Protein 7M1O (pdb70)

Solvent-accessible surface area: 7498 Å² total; per-residue (Å²): 70,3,59,0,57,20,47,64,130,63,23,88,34,12,64,2,11,29,73,44,1,82,95,0,1,89,68,119,68,94,13,23,3,65,6,42,65,75,32,154,88,29,38,13,108,11,45,110,131,18,46,140,66,0,116,75,0,30,126,36,22,39,34,50,2,9,65,32,65,115,98,69,13,65,0,48,12,41,60,130,65,22,36,32,12,58,6,10,27,97,85,0,74,92,0,1,88,69,110,68,92,12,23,5,60,6,56,68,73,29,158,88,25,41,21,108,7,39,105,132,15,45,127,78,0,114,81,1,32,119,39,19,18,29,54,2,11,69,34,75,142,109

Radius of gyration: 16.26 Å; Cα contacts (8 Å, |Δi|>4): 288; chains: 2; bounding box: 26×28×54 Å

Nearest PDB structures (foldseek):
  7m1o-assembly2_B  TM=1.014E+00  e=2.119E-15  Hydrogenobacter thermophilus
  7m1n-assembly2_B  TM=1.013E+00  e=5.708E-15  Hydrogenobacter thermophilus
  1wtf-assembly1_A  TM=8.868E-01  e=7.725E-06  Bacillus thermoproteolyticus
  1siz-assembly1_C  TM=8.853E-01  e=7.989E-05  Pyrococcus furiosus
  8amp-assembly1_A  TM=8.183E-01  e=1.511E-04  Mycobacterium tuberculosis

InterPro domains:
  IPR017896 4Fe-4S ferredoxin-type, iron-sulphur binding domain [PS51379] (3-31)
  IPR052395 Electron Transfer Ferredoxin [PTHR39163] (1-70)

Organism: Hydrogenobacter thermophilus (NCBI:txid940)

Secondary structure (DSSP, 8-state):
-EEEEE-TTT-----HHHHH-TTTEEE-SSS-EEESS--TTS-EEEPGGGHHHHHHHHHH-TT--EEEEE-/-EEEEE-TTT-----HHHHH-TTTEEE-SSS-EEESS--TTS-EEPPGGGHHHHHHHHHH-TT--EEEEE-

Sequence (142 aa):
ALRTMVDPDTCTSCELCYDRVPEVYKNRGDGIAEVVSPGPDGWMMVPPELEQEVKEVTDECPAGSIITEEVALRTMVDPDTCTSCELCYDRVPEVYKNRGDGIAEVVSPGPDGWMMVPPELEQEVKEVTDECPAGSIITEEV

B-factor: mean 32.91, std 11.46, range [13.24, 82.82]

Foldseek 3Di:
DKKKWFQQVQQPLPCPLCVQCVVFWDCPDPSGITGPDADPVRIDDDDPVCVVVLVVVCVVRPRNGMDMDDD/DKKKWFQQVQQPLPCQCCVQCVVFWDCPDPSRITGPDADPVRIDDDDPVCVVVLVVCCVVRPRNGMDMDDD

Structure (mmCIF, N/CA/C/O backbone):
data_7M1O
#
_entry.id   7M1O
#
_cell.length_a   39.635
_cell.length_b   69.103
_cell.length_c   95.788
_cell.angle_alpha   90.0
_cell.angle_beta   90.0
_cell.angle_gamma   90.0
#
_symmetry.space_group_name_H-M   'I 2 2 2'
#
loop_
_entity.id
_entity.type
_entity.pdbx_description
1 polymer 'Putative ferredoxin'
2 non-polymer 'IRON/SULFUR CLUSTER'
3 water water
#
loop_
_atom_site.group_PDB
_atom_site.id
_atom_site.type_symbol
_atom_site.label_atom_id
_atom_site.label_alt_id
_atom_site.label_comp_id
_atom_site.label_asym_id
_atom_site.label_entity_id
_atom_site.label_seq_id
_atom_site.pdbx_PDB_ins_code
_atom_site.Cartn_x
_atom_site.Cartn_y
_atom_site.Cartn_z
_atom_site.occupancy
_atom_site.B_iso_or_equiv
_atom_site.auth_seq_id
_atom_site.auth_comp_id
_atom_site.auth_asym_id
_atom_site.auth_atom_id
_atom_site.pdbx_PDB_model_num
ATOM 1 N N . ALA A 1 2 ? 22.45700 12.39500 46.82800 1.000 42.98147 2 ALA A N 1
ATOM 2 C CA . ALA A 1 2 ? 22.08600 13.73600 46.39100 1.000 42.62880 2 ALA A CA 1
ATOM 3 C C . ALA A 1 2 ? 23.20300 14.35800 45.56400 1.000 38.37302 2 ALA A C 1
ATOM 4 O O . ALA A 1 2 ? 24.33500 13.88000 45.58200 1.000 37.82032 2 ALA A O 1
ATOM 10 N N . LEU A 1 3 ? 22.87400 15.42800 44.84600 1.000 33.71194 3 LEU A N 1
ATOM 11 C CA . LEU A 1 3 ? 23.82800 16.09800 43.97000 1.000 29.61671 3 LEU A CA 1
ATOM 12 C C . LEU A 1 3 ? 24.00600 17.55800 44.37000 1.000 25.55833 3 LEU A C 1
ATOM 13 O O . LEU A 1 3 ? 23.03100 18.25300 44.65600 1.000 24.70559 3 LEU A O 1
ATOM 29 N N . ARG A 1 4 ? 25.25600 18.01300 44.39600 1.000 22.90275 4 ARG A N 1
ATOM 30 C CA . ARG A 1 4 ? 25.55800 19.42600 44.61300 1.000 20.55246 4 ARG A CA 1
ATOM 31 C C . ARG A 1 4 ? 26.48300 19.92800 43.51200 1.000 18.3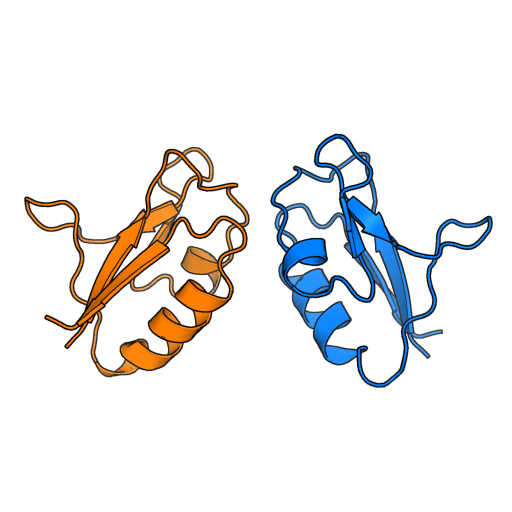9168 4 ARG A C 1
ATOM 32 O O . ARG A 1 4 ? 27.18800 19.14200 42.88000 1.000 16.75727 4 ARG A O 1
ATOM 53 N N . THR A 1 5 ? 26.47500 21.23800 43.28500 1.000 18.02321 5 THR A N 1
ATOM 54 C CA . THR A 1 5 ? 27.24200 21.82700 42.19300 1.000 17.20996 5 THR A CA 1
ATOM 55 C C . THR A 1 5 ? 27.74000 23.22700 42.55200 1.000 18.42853 5 THR A C 1
ATOM 56 O O . THR A 1 5 ? 27.14600 23.91700 43.38300 1.000 18.71540 5 THR A O 1
ATOM 67 N N . MET A 1 6 ? 28.84800 23.62700 41.93300 1.000 20.30243 6 MET A N 1
ATOM 68 C CA . MET A 1 6 ? 29.40600 24.96300 42.11400 1.000 23.18173 6 MET A CA 1
ATOM 69 C C . MET A 1 6 ? 30.03000 25.44100 40.80900 1.000 23.35280 6 MET A C 1
ATOM 70 O O . MET A 1 6 ? 30.27500 24.64100 39.90700 1.000 22.34742 6 MET A O 1
ATOM 84 N N . VAL A 1 7 ? 30.28300 26.74300 40.71800 1.000 25.28724 7 VAL A N 1
ATOM 85 C CA . VAL A 1 7 ? 30.97100 27.32200 39.57100 1.000 28.87978 7 VAL A CA 1
ATOM 86 C C . VAL A 1 7 ? 32.29700 27.92600 40.01200 1.000 27.36118 7 VAL A C 1
ATOM 87 O O . VAL A 1 7 ? 32.35400 28.67600 40.98400 1.000 26.49265 7 VAL A O 1
ATOM 100 N N . ASP A 1 8 ? 33.36000 27.58400 39.29400 1.000 27.11115 8 ASP A N 1
ATOM 101 C CA . ASP A 1 8 ? 34.67300 28.16500 39.53100 1.000 28.61396 8 ASP A CA 1
ATOM 102 C C . ASP A 1 8 ? 34.81000 29.44700 38.70900 1.000 29.30088 8 ASP A C 1
ATOM 103 O O . ASP A 1 8 ? 35.05400 29.38200 37.50500 1.000 28.26655 8 ASP A O 1
ATOM 112 N N . PRO A 1 9 ? 34.65900 30.61800 39.35300 1.000 31.94594 9 PRO A N 1
ATOM 113 C CA . PRO A 1 9 ? 34.65800 31.86500 38.58100 1.000 33.76457 9 PRO A CA 1
ATOM 114 C C . PRO A 1 9 ? 36.00900 32.17100 37.94700 1.000 34.49361 9 PRO A C 1
ATOM 115 O O . PRO A 1 9 ? 36.08500 32.95300 37.00000 1.000 35.70428 9 PRO A O 1
ATOM 126 N N . ASP A 1 10 ? 37.06200 31.55500 38.47000 1.000 34.01724 10 ASP A N 1
ATOM 127 C CA . ASP A 1 10 ? 38.41300 31.80700 37.98700 1.000 33.89880 10 ASP A CA 1
ATOM 128 C C . ASP A 1 10 ? 38.60100 31.34400 36.54500 1.000 31.60379 10 ASP A C 1
ATOM 129 O O . ASP A 1 10 ? 39.43400 31.88900 35.82000 1.000 32.11701 10 ASP A O 1
ATOM 138 N N . THR A 1 11 ? 37.81900 30.34900 36.13200 1.000 29.66671 11 THR A N 1
ATOM 139 C CA . THR A 1 11 ? 37.99700 29.71800 34.82500 1.000 28.64817 11 THR A CA 1
ATOM 140 C C . THR A 1 11 ? 36.81100 29.92700 33.88400 1.000 27.17168 11 THR A C 1
ATOM 141 O O . THR A 1 11 ? 36.92000 29.67200 32.68500 1.000 26.78216 11 THR A O 1
ATOM 152 N N . CYS A 1 12 ? 35.68300 30.37900 34.42600 1.000 26.13998 12 CYS A N 1
ATOM 153 C CA . CYS A 1 12 ? 34.48500 30.61300 33.62300 1.000 25.65834 12 CYS A CA 1
ATOM 154 C C . CYS A 1 12 ? 34.74500 31.63600 32.52200 1.000 25.30303 12 CYS A C 1
ATOM 155 O O . CYS A 1 12 ? 35.34500 32.68200 32.76600 1.000 24.58453 12 CYS A O 1
ATOM 162 N N . THR A 1 13 ? 34.27900 31.32800 31.31500 1.000 26.85585 13 THR A N 1
ATOM 163 C CA . THR A 1 13 ? 34.52400 32.17700 30.15300 1.000 27.77965 13 THR A CA 1
ATOM 164 C C . THR A 1 13 ? 33.26000 32.91100 29.70600 1.000 25.47937 13 THR A C 1
ATOM 165 O O . THR A 1 13 ? 33.21700 33.47500 28.61100 1.000 24.83192 13 THR A O 1
ATOM 176 N N . SER A 1 14 ? 32.240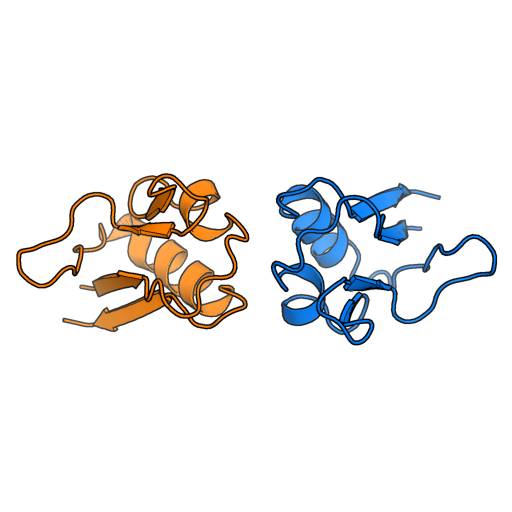00 32.89900 30.56000 1.000 24.00814 14 SER A N 1
ATOM 177 C CA . SER A 1 14 ? 31.01100 33.65700 30.32900 1.000 22.01580 14 SER A CA 1
ATOM 178 C C . SER A 1 14 ? 30.30600 33.24900 29.03900 1.000 20.23400 14 SER A C 1
ATOM 179 O O . SER A 1 14 ? 29.75700 34.09300 28.32900 1.000 19.71289 14 SER A O 1
ATOM 187 N N . CYS A 1 15 ? 30.31300 31.95300 28.74700 1.000 19.21020 15 CYS A N 1
ATOM 188 C CA . CYS A 1 15 ? 29.71900 31.44500 27.51600 1.000 18.50485 15 CYS A CA 1
ATOM 189 C C . CYS A 1 15 ? 28.19000 31.38100 27.59400 1.000 18.55222 15 CYS A C 1
ATOM 190 O O . CYS A 1 15 ? 27.52100 31.17700 26.58100 1.000 19.70763 15 CYS A O 1
ATOM 197 N N . GLU A 1 16 ? 27.65900 31.53800 28.80500 1.000 18.33641 16 GLU A N 1
ATOM 198 C CA . GLU A 1 16 ? 26.21900 31.65900 29.06200 1.000 19.71815 16 GLU A CA 1
ATOM 199 C C . GLU A 1 16 ? 25.44100 30.34500 28.95600 1.000 18.46800 16 GLU A C 1
ATOM 200 O O . GLU A 1 16 ? 24.21700 30.34400 29.08300 1.000 17.41261 16 GLU A O 1
ATOM 212 N N . LEU A 1 17 ? 26.13300 29.23000 28.74900 1.000 19.85238 17 LEU A N 1
ATOM 213 C CA . LE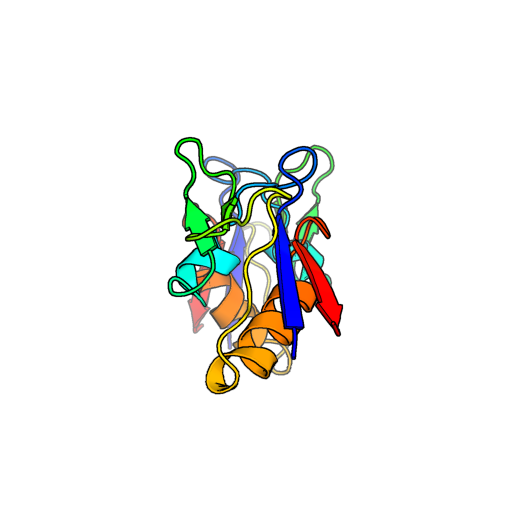U A 1 17 ? 25.44400 27.96000 28.52900 1.000 19.70763 17 LEU A CA 1
ATOM 214 C C . LEU A 1 17 ? 24.66600 27.50200 29.75700 1.000 17.74686 17 LEU A C 1
ATOM 215 O O . LEU A 1 17 ? 23.48200 27.18400 29.66100 1.000 16.81517 17 LEU A O 1
ATOM 231 N N . CYS A 1 18 ? 25.32600 27.46800 30.91000 1.000 17.44946 18 CYS A N 1
ATOM 232 C CA . CYS A 1 18 ? 24.72500 26.86700 32.09800 1.000 18.73646 18 CYS A CA 1
ATOM 233 C C . CYS A 1 18 ? 23.49400 27.62600 32.58700 1.000 20.86829 18 CYS A C 1
ATOM 234 O O . CYS A 1 18 ? 22.48200 27.00400 32.92100 1.000 19.83396 18 CYS A O 1
ATOM 241 N N . TYR A 1 19 ? 23.55500 28.95600 32.62900 1.000 21.33414 19 TYR A N 1
ATOM 242 C CA . TYR A 1 19 ? 22.43200 29.70400 33.18700 1.000 19.87344 19 TYR A CA 1
ATOM 243 C C . TYR A 1 19 ? 21.37000 30.02700 32.14100 1.000 20.25506 19 TYR A C 1
ATOM 244 O O . TYR A 1 19 ? 20.28300 30.48200 32.48600 1.000 20.22085 19 TYR A O 1
ATOM 262 N N . ASP A 1 20 ? 21.66700 29.77000 30.87100 1.000 22.24477 20 ASP A N 1
ATOM 263 C CA . ASP A 1 20 ? 20.62600 29.77800 29.85100 1.000 24.86351 20 ASP A CA 1
ATOM 264 C C . ASP A 1 20 ? 19.85300 28.46300 29.89000 1.000 24.75297 20 ASP A C 1
ATOM 265 O O . ASP A 1 20 ? 18.62700 28.44500 29.79300 1.000 23.01592 20 ASP A O 1
ATOM 274 N N . ARG A 1 21 ? 20.58800 27.36400 30.03000 1.000 26.39264 21 ARG A N 1
ATOM 275 C CA . ARG A 1 21 ? 20.00800 26.02700 29.98500 1.000 28.42446 21 ARG A CA 1
ATOM 276 C C . ARG A 1 21 ? 19.28800 25.67500 31.28300 1.000 24.96352 21 ARG A C 1
ATOM 277 O O . ARG A 1 21 ? 18.17600 25.14800 31.26000 1.000 23.00539 21 ARG A O 1
ATOM 298 N N . VAL A 1 22 ? 19.93400 25.95700 32.40900 1.000 25.50043 22 VAL A N 1
ATOM 299 C CA . VAL A 1 22 ? 19.40700 25.57900 33.71600 1.000 27.03745 22 VAL A CA 1
ATOM 300 C C . VAL A 1 22 ? 19.33800 26.79600 34.63700 1.000 26.21630 22 VAL A C 1
ATOM 301 O O . VAL A 1 22 ? 20.09600 26.89700 35.60300 1.000 24.98721 22 VAL A O 1
ATOM 314 N N . PRO A 1 23 ? 18.42200 27.73000 34.33900 1.000 26.38474 23 PRO A N 1
ATOM 315 C CA . PRO A 1 23 ? 18.25900 28.92500 35.17400 1.000 27.80597 23 PRO A CA 1
ATOM 316 C C . PRO A 1 23 ? 17.79300 28.58600 36.58900 1.000 31.13531 23 PRO A C 1
ATOM 317 O O . PRO A 1 23 ? 17.88200 29.42700 37.48200 1.000 30.85896 23 PRO A O 1
ATOM 328 N N . GLU A 1 24 ? 17.30500 27.36400 36.78200 1.000 35.45951 24 GLU A N 1
ATOM 329 C CA . GLU A 1 24 ? 16.91700 26.89500 38.10700 1.000 39.20470 24 GLU A CA 1
ATOM 330 C C . GLU A 1 24 ? 18.13700 26.76800 39.01800 1.000 39.43368 24 GLU A C 1
ATOM 331 O O . GLU A 1 24 ? 18.01900 26.88200 40.23800 1.000 40.91017 24 GLU A O 1
ATOM 343 N N . VAL A 1 25 ? 19.30400 26.53400 38.41700 1.000 34.29885 25 VAL A N 1
ATOM 344 C CA . VAL A 1 25 ? 20.52300 26.24500 39.17100 1.000 29.44037 25 VAL A CA 1
ATOM 345 C C . VAL A 1 25 ? 21.58700 27.33200 39.01700 1.000 26.30579 25 VAL A C 1
ATOM 346 O O . VAL A 1 25 ? 22.26900 27.66800 39.98400 1.000 26.64530 25 VAL A O 1
ATOM 359 N N . TYR A 1 26 ? 21.73000 27.87300 37.81000 1.000 23.55019 26 TYR A N 1
ATOM 360 C CA . TYR A 1 26 ? 22.78300 28.84700 37.52400 1.000 21.47889 26 TYR A CA 1
ATOM 361 C C . TYR A 1 26 ? 22.22200 30.18400 37.05600 1.000 21.32887 26 TYR A C 1
ATOM 362 O O . TYR A 1 26 ? 21.15000 30.24400 36.45600 1.000 21.78682 26 TYR A O 1
ATOM 380 N N . LYS A 1 27 ? 22.96300 31.25200 37.33300 1.000 22.23951 27 LYS A N 1
ATOM 381 C CA . LYS A 1 27 ? 22.58700 32.58800 36.89400 1.000 24.27659 27 LYS A CA 1
ATOM 382 C C . LYS A 1 27 ? 23.82200 33.39400 36.52300 1.000 23.41597 27 LYS A C 1
ATOM 383 O O . LYS A 1 27 ? 24.92300 33.12200 37.00200 1.000 22.01053 27 LYS A O 1
ATOM 402 N N . ASN A 1 28 ? 23.63000 34.38000 35.65500 1.000 23.70811 28 ASN A N 1
ATOM 403 C CA . ASN A 1 28 ? 24.65200 35.37700 35.38900 1.000 23.87655 28 ASN A CA 1
ATOM 404 C C . ASN A 1 28 ? 24.85200 36.19600 36.66300 1.000 24.33976 28 ASN A C 1
ATOM 405 O O . ASN A 1 28 ? 23.90800 36.81100 37.16000 1.000 24.57926 28 ASN A O 1
ATOM 416 N N . ARG A 1 29 ? 26.06700 36.18700 37.20600 1.000 25.25040 29 ARG A N 1
ATOM 417 C CA . ARG A 1 29 ? 26.32400 36.85400 38.48000 1.000 26.60056 29 ARG A CA 1
ATOM 418 C C . ARG A 1 29 ? 26.22300 38.36800 38.32100 1.000 27.73754 29 ARG A C 1
ATOM 419 O O . ARG A 1 29 ? 26.03400 39.08800 39.30000 1.000 28.37445 29 ARG A O 1
ATOM 440 N N . GLY A 1 30 ? 26.34900 38.84100 37.08300 1.000 27.45856 30 GLY A N 1
ATOM 441 C CA . GLY A 1 30 ? 26.18500 40.25000 36.78400 1.000 26.30842 30 GLY A CA 1
ATOM 442 C C . GLY A 1 30 ? 27.09900 40.74100 35.67900 1.000 27.40855 30 GLY A C 1
ATOM 443 O O . GLY A 1 30 ? 26.76800 41.69700 34.97900 1.000 28.51395 30 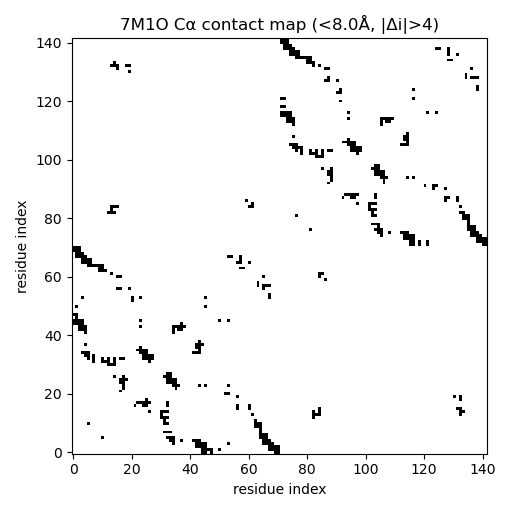GLY A O 1
ATOM 447 N N . ASP A 1 31 ? 28.24500 40.08400 35.52000 1.000 28.09284 31 ASP A N 1
ATOM 448 C CA . ASP A 1 31 ? 29.26400 40.52200 34.56900 1.000 30.87475 31 ASP A CA 1
ATOM 449 C C . ASP A 1 31 ? 29.55800 39.46600 33.50600 1.000 30.15888 31 ASP A C 1
ATOM 450 O O . ASP A 1 31 ? 30.56500 39.55100 32.80400 1.000 30.80106 31 ASP A O 1
ATOM 459 N N . GLY A 1 32 ? 28.68000 38.47400 33.39600 1.000 27.51646 32 GLY A N 1
ATOM 460 C CA . GLY A 1 32 ? 28.84900 37.40200 32.43100 1.000 26.20051 32 GLY A CA 1
ATOM 461 C C . GLY A 1 32 ? 29.25100 36.08700 33.07300 1.000 24.92141 32 GLY A C 1
ATOM 462 O O . GLY A 1 32 ? 28.89400 35.01900 32.57800 1.000 24.23712 32 GLY A O 1
ATOM 466 N N . ILE A 1 33 ? 29.99700 36.15900 34.17300 1.000 24.06604 33 ILE A N 1
ATOM 467 C CA . ILE A 1 33 ? 30.43100 34.95600 34.88000 1.000 24.45556 33 ILE A CA 1
ATOM 468 C C . ILE A 1 33 ? 29.24800 34.30900 35.58600 1.000 23.69758 33 ILE A C 1
ATOM 469 O O . ILE A 1 33 ? 28.39600 34.99600 36.15000 1.000 24.01867 33 ILE A O 1
ATOM 485 N N . ALA A 1 34 ? 29.20400 32.98200 35.55400 1.000 23.87655 34 ALA A N 1
ATOM 486 C CA . ALA A 1 34 ? 28.10600 32.23900 36.15700 1.000 24.91351 34 ALA A CA 1
ATOM 487 C C . ALA A 1 34 ? 28.34300 31.98700 37.64200 1.000 27.08483 34 ALA A C 1
ATOM 488 O O . ALA A 1 34 ? 29.48100 31.97800 38.11100 1.000 25.91627 34 ALA A O 1
ATOM 495 N N . GLU A 1 35 ? 27.25100 31.79500 38.37400 1.000 28.70081 35 GLU A N 1
ATOM 496 C CA . GLU A 1 35 ? 27.30400 31.34300 39.75900 1.000 28.34814 35 GLU A CA 1
ATOM 497 C C . GLU A 1 35 ? 26.01900 30.58600 40.05300 1.000 26.35579 35 GLU A C 1
ATOM 498 O O . GLU A 1 35 ? 24.99900 30.82500 39.40600 1.000 25.06880 35 GLU A O 1
ATOM 510 N N . VAL A 1 36 ? 26.06100 29.66400 41.00900 1.000 25.67676 36 VAL A N 1
ATOM 511 C CA . VAL A 1 36 ? 24.84900 28.95400 41.39300 1.000 25.02405 36 VAL A CA 1
ATOM 512 C C . VAL A 1 36 ? 23.90300 29.95700 42.03700 1.000 26.07681 36 VAL A C 1
ATOM 513 O O . VAL A 1 36 ? 24.34300 30.95900 42.59900 1.000 25.69519 36 VAL A O 1
ATOM 526 N N . VAL A 1 37 ? 22.63100 29.69100 41.92600 1.000 27.47171 37 VAL A N 1
ATOM 527 C CA . VAL A 1 37 ? 21.65800 30.61700 42.39600 1.000 28.54026 37 VAL A CA 1
ATOM 528 C C . VAL A 1 37 ? 21.61500 30.66400 43.91800 1.000 30.96424 37 VAL A C 1
ATOM 529 O O . VAL A 1 37 ? 21.57700 31.72300 44.46100 1.000 31.77749 37 VAL A O 1
ATOM 542 N N . SER A 1 38 ? 21.64900 29.51900 44.55400 1.000 32.90131 38 SER A N 1
ATOM 543 C CA . SER A 1 38 ? 21.65300 29.43400 45.99400 1.000 36.21750 38 SER A CA 1
ATOM 544 C C . SER A 1 38 ? 22.78100 28.62800 46.62600 1.000 34.99893 38 SER A C 1
ATOM 545 O O . SER A 1 38 ? 22.64600 27.47200 46.88600 1.000 34.44887 38 SER A O 1
ATOM 553 N N . PRO A 1 39 ? 23.87000 29.29500 46.86600 1.000 35.06473 39 PRO A N 1
ATOM 554 C CA . PRO A 1 39 ? 25.07900 28.69400 47.43700 1.000 36.03853 39 PRO A CA 1
ATOM 555 C C . PRO A 1 39 ? 25.11700 28.70300 48.96100 1.000 38.19932 39 PRO A C 1
ATOM 556 O O . PRO A 1 39 ? 24.52500 29.57900 49.59000 1.000 39.08890 39 PRO A O 1
ATOM 567 N N . GLY A 1 40 ? 25.81500 27.73300 49.54200 1.000 40.22588 40 GLY A N 1
ATOM 568 C CA . GLY A 1 40 ? 26.07400 27.74000 50.96900 1.000 41.46287 40 GLY A CA 1
ATOM 569 C C . GLY A 1 40 ? 27.30500 28.57200 51.24800 1.000 43.66576 40 GLY A C 1
ATOM 570 O O . GLY A 1 40 ? 27.84800 29.18900 50.32800 1.000 43.91053 40 GLY A O 1
ATOM 574 N N . PRO A 1 41 ? 27.76900 28.57800 52.51200 1.000 45.32912 41 PRO A N 1
ATOM 575 C CA . PRO A 1 41 ? 29.00400 29.29800 52.83600 1.000 44.85801 41 PRO A CA 1
ATOM 576 C C . PRO A 1 41 ? 30.21900 28.72100 52.11000 1.000 44.28426 41 PRO A C 1
ATOM 577 O O . PRO A 1 41 ? 31.21100 29.42800 51.91700 1.000 44.88696 41 PRO A O 1
ATOM 588 N N . ASP A 1 42 ? 30.12300 27.45100 51.71700 1.000 43.16307 42 ASP A N 1
ATOM 589 C CA . ASP A 1 42 ? 31.17000 26.77100 50.95100 1.000 41.39444 42 ASP A CA 1
ATOM 590 C C . ASP A 1 42 ? 31.00400 27.02000 49.45300 1.000 38.13878 42 ASP A C 1
ATOM 591 O O . ASP A 1 42 ? 31.86100 26.64800 48.65300 1.000 37.42028 42 ASP A O 1
ATOM 600 N N . GLY A 1 43 ? 29.89600 27.65900 49.09000 1.000 37.03865 43 GLY A N 1
ATOM 601 C CA . GLY A 1 43 ? 29.63100 28.03500 47.71400 1.000 36.23856 43 GLY A CA 1
ATOM 602 C C . GLY A 1 43 ? 28.85400 26.98700 46.94200 1.000 36.03327 43 GLY A C 1
ATOM 603 O O . GLY A 1 43 ? 28.43900 27.23100 45.80800 1.000 37.45975 43 GLY A O 1
ATOM 607 N N . TRP A 1 44 ? 28.65600 25.82000 47.5480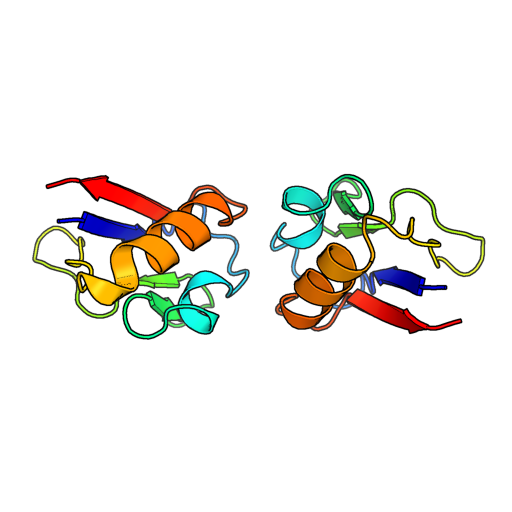0 1.000 33.74615 44 TRP A N 1
ATOM 608 C CA . TRP A 1 44 ? 27.95000 24.72700 46.88800 1.000 32.06700 44 TRP A CA 1
ATOM 609 C C . TRP A 1 44 ? 26.44200 24.94500 46.90900 1.000 30.96161 44 TRP A C 1
ATOM 610 O O . TRP A 1 44 ? 25.90200 25.48800 47.87100 1.000 31.02214 44 TRP A O 1
ATOM 631 N N . MET A 1 45 ? 25.77500 24.51100 45.84300 1.000 29.12454 45 MET A N 1
ATOM 632 C CA . MET A 1 45 ? 24.31600 24.50100 45.78700 1.000 28.85346 45 MET A CA 1
ATOM 633 C C . MET A 1 45 ? 23.80600 23.07500 45.63300 1.000 28.55869 45 MET A C 1
ATOM 634 O O . MET A 1 45 ? 24.23100 22.34800 44.73500 1.000 28.76924 45 MET A O 1
ATOM 648 N N . MET A 1 46 ? 22.89000 22.68100 46.51100 1.000 27.78754 46 MET A N 1
ATOM 649 C CA . MET A 1 46 ? 22.24000 21.38500 46.40900 1.000 28.45604 46 MET A CA 1
ATOM 650 C C . MET A 1 46 ? 21.23300 21.41100 45.26500 1.000 27.17168 46 MET A C 1
ATOM 651 O O . MET A 1 46 ? 20.46200 22.36000 45.13000 1.000 26.44528 46 MET A O 1
ATOM 665 N N . VAL A 1 47 ? 21.25000 20.36600 44.44400 1.000 26.56634 47 VAL A N 1
ATOM 666 C CA . VAL A 1 47 ? 20.42800 20.31200 43.24000 1.000 25.21092 47 VAL A CA 1
ATOM 667 C C . VAL A 1 47 ? 19.14200 19.52500 43.48200 1.000 26.21893 47 VAL A C 1
ATOM 668 O O . VAL A 1 47 ? 19.18600 18.42800 44.04000 1.000 26.55845 47 VAL A O 1
ATOM 681 N N . PRO A 1 48 ? 17.98800 20.07700 43.06500 1.000 26.19261 48 PRO A N 1
ATOM 682 C CA . PRO A 1 48 ? 16.75300 19.28900 43.15200 1.000 28.02441 48 PRO A CA 1
ATOM 683 C C . PRO A 1 48 ? 16.82400 18.04000 42.27400 1.000 29.56670 48 PRO A C 1
ATOM 684 O O . PRO A 1 48 ? 17.40900 18.10200 41.19400 1.000 29.46932 48 PRO A O 1
ATOM 695 N N . PRO A 1 49 ? 16.22700 16.92400 42.72200 1.000 30.99319 49 PRO A N 1
ATOM 696 C CA . PRO A 1 49 ? 16.36300 15.65600 41.99500 1.000 32.42757 49 PRO A CA 1
ATOM 697 C C . PRO A 1 49 ? 15.87800 15.71300 40.54500 1.000 33.12766 49 PRO A C 1
ATOM 698 O O . PRO A 1 49 ? 16.38600 14.96000 39.71400 1.000 32.84078 49 PRO A O 1
ATOM 709 N N . GLU A 1 50 ? 14.92400 16.58900 40.24200 1.000 32.86710 50 GLU A N 1
ATOM 710 C CA . GLU A 1 50 ? 14.40800 16.69000 38.88100 1.000 33.14345 50 GLU A CA 1
ATOM 711 C C . GLU A 1 50 ? 15.38000 17.43800 37.96600 1.000 30.84054 50 GLU A C 1
ATOM 712 O O . GLU A 1 50 ? 15.19500 17.46800 36.75000 1.000 30.68526 50 GLU A O 1
ATOM 724 N N . LEU A 1 51 ? 16.41600 18.03100 38.55400 1.000 29.21929 51 LEU A N 1
ATOM 725 C CA . LEU A 1 51 ? 17.37900 18.82900 37.79900 1.000 27.75859 51 LEU A CA 1
ATOM 726 C C . LEU A 1 51 ? 18.76900 18.20100 37.78000 1.000 27.88492 51 LEU A C 1
ATOM 727 O O . LEU A 1 51 ? 19.71800 18.80700 37.28600 1.000 27.96914 51 LEU A O 1
ATOM 743 N N . GLU A 1 52 ? 18.88700 16.98400 38.30000 1.000 28.33234 52 GLU A N 1
ATOM 744 C CA . GLU A 1 52 ? 20.18700 16.33100 38.40600 1.000 30.78264 52 GLU A CA 1
ATOM 745 C C . GLU A 1 52 ? 20.81700 16.06300 37.04000 1.000 31.22743 52 GLU A C 1
ATOM 746 O O . GLU A 1 52 ? 21.97800 16.40000 36.81600 1.000 29.93254 52 GLU A O 1
ATOM 758 N N . GLN A 1 53 ? 20.05300 15.47000 36.12800 1.000 33.26188 53 GLN A N 1
ATOM 759 C CA . GLN A 1 53 ? 20.58700 15.10800 34.81900 1.000 37.15182 53 GLN A CA 1
ATOM 760 C C . GLN A 1 53 ? 20.91800 16.34300 33.98700 1.000 32.44600 53 GLN A C 1
ATOM 761 O O . GLN A 1 53 ? 21.90400 16.35200 33.25300 1.000 32.19333 53 GLN A O 1
ATOM 775 N N . GLU A 1 54 ? 20.09400 17.37900 34.10300 1.000 28.04547 54 GLU A N 1
ATOM 776 C CA . GLU A 1 54 ? 20.36900 18.64800 33.43800 1.000 26.74005 54 GLU A CA 1
ATOM 777 C C . GLU A 1 54 ? 21.68700 19.23300 33.94200 1.000 23.31595 54 GLU A C 1
ATOM 778 O O . GLU A 1 54 ? 22.53600 19.65600 33.15400 1.000 21.29466 54 GLU A O 1
ATOM 790 N N . VAL A 1 55 ? 21.85300 19.24500 35.26000 1.000 20.81829 55 VAL A N 1
ATOM 791 C CA . VAL A 1 55 ? 23.07700 19.74600 35.87300 1.000 20.46824 55 VAL A CA 1
ATOM 792 C C . VAL A 1 55 ? 24.27500 18.91400 35.42700 1.000 21.14464 55 VAL A C 1
ATOM 793 O O . VAL A 1 55 ? 25.33200 19.46000 35.11400 1.000 22.60797 55 VAL A O 1
ATOM 806 N N . LYS A 1 56 ? 24.10900 17.59600 35.39100 1.000 22.30531 56 LYS A N 1
ATOM 807 C CA . LYS A 1 56 ? 25.20000 16.71100 34.99900 1.000 25.35567 56 LYS A CA 1
ATOM 808 C C . LYS A 1 56 ? 25.58100 16.93900 33.54100 1.000 24.39503 56 LYS A C 1
ATOM 809 O O . LYS A 1 56 ? 26.75400 16.84600 33.17800 1.000 23.12119 56 LYS A O 1
ATOM 828 N N . GLU A 1 57 ? 24.58900 17.24700 32.71100 1.000 25.10038 57 GLU A N 1
ATOM 829 C CA . GLU A 1 57 ? 24.83300 17.50900 31.29700 1.000 27.07956 57 GLU A CA 1
ATOM 830 C C . GLU A 1 57 ? 25.62900 18.79400 31.08300 1.000 24.70559 57 GLU A C 1
ATOM 831 O O . GLU A 1 57 ? 26.62800 18.78900 30.36400 1.000 24.92667 57 GLU A O 1
ATOM 843 N N . VAL A 1 58 ? 25.20100 19.89300 31.69800 1.000 22.89748 58 VAL A N 1
ATOM 844 C CA . VAL A 1 58 ? 25.90000 21.16400 31.51500 1.000 23.40017 58 VAL A CA 1
ATOM 845 C C . VAL A 1 58 ? 27.29000 21.11200 32.13700 1.000 20.41297 58 VAL A C 1
ATOM 846 O O . VAL A 1 58 ? 28.19200 21.83300 31.71500 1.000 20.11557 58 VAL A O 1
ATOM 859 N N . THR A 1 59 ? 27.45600 20.26600 33.14900 1.000 18.98912 59 THR A N 1
ATOM 860 C CA . THR A 1 59 ? 28.76000 20.05900 33.76400 1.000 17.49683 59 THR A CA 1
ATOM 861 C C . THR A 1 59 ? 29.74100 19.48700 32.74000 1.000 18.07585 59 THR A C 1
ATOM 862 O O . THR A 1 59 ? 30.89900 19.90400 32.67600 1.000 17.84161 59 THR A O 1
ATOM 873 N N . ASP A 1 60 ? 29.27100 18.53500 31.93800 1.000 18.76541 60 ASP A N 1
ATOM 874 C CA . ASP A 1 60 ? 30.09700 17.94400 30.88900 1.000 20.93146 60 ASP A CA 1
ATOM 875 C C . ASP A 1 60 ? 30.24900 18.89000 29.70200 1.000 20.71827 60 ASP A C 1
ATOM 876 O O . ASP A 1 60 ? 31.22000 18.80200 28.94900 1.000 21.28939 60 ASP A O 1
ATOM 885 N N . GLU A 1 61 ? 29.28800 19.79200 29.54000 1.000 20.60773 61 GLU A N 1
ATOM 886 C CA . GLU A 1 61 ? 29.23900 20.66000 28.36900 1.000 21.02094 61 GLU A CA 1
ATOM 887 C C . GLU A 1 61 ? 29.94300 21.99500 28.58600 1.000 19.53918 61 GLU A C 1
ATOM 888 O O . GLU A 1 61 ? 30.28000 22.67700 27.62100 1.000 19.95766 61 GLU A O 1
ATOM 900 N N . CYS A 1 62 ? 30.16300 22.36800 29.84300 1.000 18.24166 62 CYS A N 1
ATOM 901 C CA . CYS A 1 62 ? 30.88700 23.59900 30.14400 1.000 19.15493 62 CYS A CA 1
ATOM 902 C C . CYS A 1 62 ? 32.24500 23.58500 29.44200 1.000 20.51825 62 CYS A C 1
ATOM 903 O O . CYS A 1 62 ? 33.05200 22.68400 29.67700 1.000 20.56562 62 CYS A O 1
ATOM 910 N N . PRO A 1 63 ? 32.50200 24.57900 28.57400 1.000 20.71301 63 PRO A N 1
ATOM 911 C CA . PRO A 1 63 ? 33.73000 24.56500 27.77000 1.000 20.09451 63 PRO A CA 1
ATOM 912 C C . PRO A 1 63 ? 35.00500 24.74200 28.59000 1.000 20.13926 63 PRO A C 1
ATOM 913 O O . PRO A 1 63 ? 36.07600 24.35600 28.12800 1.000 19.22336 63 PRO A O 1
ATOM 924 N N . ALA A 1 64 ? 34.88500 25.30800 29.78900 1.000 21.04726 64 ALA A N 1
ATOM 925 C CA . ALA A 1 64 ? 36.05300 25.65500 30.59700 1.000 21.97895 64 ALA A CA 1
ATOM 926 C C . ALA A 1 64 ? 36.24700 24.72000 31.79000 1.000 22.21582 64 ALA A C 1
ATOM 927 O O . ALA A 1 64 ? 37.20800 24.86700 32.54800 1.000 22.57639 64 ALA A O 1
ATOM 934 N N . GLY A 1 65 ? 35.34400 23.76100 31.95900 1.000 21.43415 65 GLY A N 1
ATOM 935 C CA . GLY A 1 65 ? 35.42100 22.84900 33.08600 1.000 20.49983 65 GLY A CA 1
ATOM 936 C C . GLY A 1 65 ? 35.28600 23.59600 34.40200 1.000 20.13662 65 GLY A C 1
ATOM 937 O O . GLY A 1 65 ? 35.88500 23.21400 35.41000 1.000 18.93122 65 GLY A O 1
ATOM 941 N N . SER A 1 66 ? 34.49200 24.66400 34.38300 1.000 21.66576 66 SER A N 1
ATOM 942 C CA . SER A 1 66 ? 34.34200 25.54500 35.53700 1.000 25.57412 66 SER A CA 1
ATOM 943 C C . SER A 1 66 ? 33.29900 25.02300 36.51400 1.000 26.81901 66 SER A C 1
ATOM 944 O O . SER A 1 66 ? 33.34100 25.33300 37.70500 1.000 29.73514 66 SER A O 1
ATOM 952 N N . ILE A 1 67 ? 32.35700 24.23900 36.00400 1.000 23.83970 67 ILE A N 1
ATOM 953 C CA . ILE A 1 67 ? 31.29500 23.69400 36.83400 1.000 22.90011 67 ILE A CA 1
ATOM 954 C C . ILE A 1 67 ? 31.75300 22.40100 37.49000 1.000 21.77630 67 ILE A C 1
ATOM 955 O O . ILE A 1 67 ? 32.05000 21.41400 36.81400 1.000 20.45245 67 ILE A O 1
ATOM 971 N N . ILE A 1 68 ? 31.81400 22.42700 38.81600 1.000 22.31847 68 ILE A N 1
ATOM 972 C CA . ILE A 1 68 ? 32.16900 21.25800 39.60200 1.000 24.62664 68 ILE A CA 1
ATOM 973 C C . ILE A 1 68 ? 30.90200 20.68800 40.21600 1.000 22.18424 68 ILE A C 1
ATOM 974 O O . ILE A 1 68 ? 30.15500 21.39900 40.88400 1.000 21.00252 68 ILE A O 1
ATOM 990 N N . THR A 1 69 ? 30.66200 19.40600 39.96800 1.000 20.54194 69 THR A N 1
ATOM 991 C CA . THR A 1 69 ? 29.45600 18.72700 40.42800 1.000 19.10229 69 THR A CA 1
ATOM 992 C C . THR A 1 69 ? 29.85300 17.40500 41.06600 1.000 19.77079 69 THR A C 1
ATOM 993 O O . THR A 1 69 ? 30.79500 16.75500 40.61600 1.000 19.26020 69 THR A O 1
ATOM 1004 N N . GLU A 1 70 ? 29.14700 17.00700 42.11800 1.000 20.90514 70 GLU A N 1
ATOM 1005 C CA . GLU A 1 70 ? 29.45100 15.74000 42.76600 1.000 22.76589 70 GLU A CA 1
ATOM 1006 C C . GLU A 1 70 ? 28.27000 15.17400 43.54300 1.000 24.11342 70 GLU A C 1
ATOM 1007 O O . GLU A 1 70 ? 27.35900 15.89800 43.94600 1.000 22.67114 70 GLU A O 1
ATOM 1019 N N . GLU A 1 71 ? 28.30400 13.86000 43.73200 1.000 28.26128 71 GLU A N 1
ATOM 1020 C CA . GLU A 1 71 ? 27.29100 13.14400 44.49200 1.000 33.10923 71 GLU A CA 1
ATOM 1021 C C . GLU A 1 71 ? 27.65000 13.15500 45.97100 1.000 32.08543 71 GLU A C 1
ATOM 1022 O O . GLU A 1 71 ? 28.77900 12.83500 46.34300 1.000 29.89832 71 GLU A O 1
ATOM 1034 N N . VAL A 1 72 ? 26.68800 13.53100 46.80900 1.000 32.56180 72 VAL A N 1
ATOM 1035 C CA . VAL A 1 72 ? 26.90100 13.59400 48.25100 1.000 32.81709 72 VAL A CA 1
ATOM 1036 C C . VAL A 1 72 ? 25.79500 12.85100 48.99000 1.000 34.00145 72 VAL A C 1
ATOM 1037 O O . VAL A 1 72 ? 25.89300 12.60400 50.19300 1.000 34.69100 72 VAL A O 1
ATOM 1051 N N . ALA B 1 2 ? 14.05900 19.73800 4.07500 1.000 21.78156 2 ALA B N 1
ATOM 1052 C CA . ALA B 1 2 ? 15.49900 19.95500 4.13600 1.000 23.24752 2 ALA B CA 1
ATOM 1053 C C . ALA B 1 2 ? 15.81600 21.22100 4.92200 1.000 24.54505 2 ALA B C 1
ATOM 1054 O O . ALA B 1 2 ? 15.04200 22.17800 4.90400 1.000 26.90323 2 ALA B O 1
ATOM 1060 N N . LEU B 1 3 ? 16.95500 21.21400 5.60900 1.000 22.57376 3 LEU B N 1
ATOM 1061 C CA . LEU B 1 3 ? 17.37800 22.34300 6.43000 1.000 21.84999 3 LEU B CA 1
ATOM 1062 C C . LEU B 1 3 ? 18.71400 22.90300 5.97000 1.000 22.57113 3 LEU B C 1
ATOM 1063 O O . LEU B 1 3 ? 19.56300 22.17000 5.46200 1.000 21.33150 3 LEU B O 1
ATOM 1079 N N . ARG B 1 4 ? 18.89100 24.20600 6.15900 1.000 23.02645 4 ARG B N 1
ATOM 1080 C CA . ARG B 1 4 ? 20.19900 24.83100 6.02800 1.000 23.38175 4 ARG B CA 1
ATOM 1081 C C . ARG B 1 4 ? 20.48500 25.60900 7.30300 1.000 22.63692 4 ARG B C 1
ATOM 1082 O O . ARG B 1 4 ? 19.56100 26.06500 7.97500 1.000 22.75799 4 ARG B O 1
ATOM 1103 N N . THR B 1 5 ? 21.76200 25.75100 7.64100 1.000 22.83168 5 THR B N 1
ATOM 1104 C CA . THR B 1 5 ? 22.14000 26.39500 8.89000 1.000 23.11067 5 THR B CA 1
ATOM 1105 C C . THR B 1 5 ? 23.35900 27.29100 8.71500 1.000 26.01628 5 THR B C 1
ATOM 1106 O O . THR B 1 5 ? 24.10700 27.16800 7.74400 1.000 25.68203 5 THR B O 1
ATOM 1117 N N . MET B 1 6 ? 23.54100 28.20200 9.66200 1.000 29.56144 6 MET B N 1
ATOM 1118 C CA . MET B 1 6 ? 24.70500 29.07300 9.68200 1.000 34.25411 6 MET B CA 1
ATOM 1119 C C . MET B 1 6 ? 24.85500 29.64900 11.08000 1.000 31.57747 6 MET B C 1
ATOM 1120 O O . MET B 1 6 ? 23.89500 29.67100 11.85200 1.000 30.80106 6 MET B O 1
ATOM 1134 N N . VAL B 1 7 ? 26.05800 30.11200 11.40100 1.000 30.73790 7 VAL B N 1
ATOM 1135 C CA . VAL B 1 7 ? 26.33800 30.69300 12.70900 1.000 31.09320 7 VAL B CA 1
ATOM 1136 C C . VAL B 1 7 ? 26.61700 32.18000 12.56800 1.000 33.00133 7 VAL B C 1
ATOM 1137 O O . VAL B 1 7 ? 27.42200 32.59300 11.73400 1.000 31.64590 7 VAL B O 1
ATOM 1150 N N . ASP B 1 8 ? 25.93500 32.97900 13.38100 1.000 36.31225 8 ASP B N 1
ATOM 1151 C CA . ASP B 1 8 ? 26.18100 34.41300 13.44300 1.000 39.20207 8 ASP B CA 1
ATOM 1152 C C . ASP B 1 8 ? 27.35200 34.67200 14.38500 1.000 39.42841 8 ASP B C 1
ATOM 1153 O O . ASP B 1 8 ? 27.19500 34.59300 15.60400 1.000 38.60200 8 ASP B O 1
ATOM 1162 N N . PRO B 1 9 ? 28.53400 34.98700 13.82800 1.000 40.62592 9 PRO B N 1
ATOM 1163 C CA . PRO B 1 9 ? 29.71500 35.11500 14.68800 1.000 41.57341 9 PRO B CA 1
ATOM 1164 C C . PRO B 1 9 ? 29.62900 36.30200 15.64500 1.000 42.92883 9 PRO B C 1
ATOM 1165 O O . PRO B 1 9 ? 30.33900 36.32600 16.65000 1.000 42.12084 9 PRO B O 1
ATOM 1176 N N . ASP B 1 10 ? 28.76200 37.26400 15.33700 1.000 45.76075 10 ASP B N 1
ATOM 1177 C CA . ASP B 1 10 ? 28.63800 38.47800 16.14000 1.000 48.32422 10 ASP B CA 1
ATOM 1178 C C . ASP B 1 10 ? 28.18600 38.19000 17.56800 1.000 45.01592 10 ASP B C 1
ATOM 1179 O O . ASP B 1 10 ? 28.60500 38.87700 18.50100 1.000 45.10014 10 ASP B O 1
ATOM 1188 N N . THR B 1 11 ? 27.33300 37.18100 17.73200 1.000 41.98924 11 THR B N 1
ATOM 1189 C CA . THR B 1 11 ? 26.70700 36.90500 19.02500 1.000 39.24681 11 THR B CA 1
ATOM 1190 C C . THR B 1 11 ? 27.21200 35.61800 19.67600 1.000 36.55701 11 THR B C 1
ATOM 1191 O O . THR B 1 11 ? 26.98300 35.39600 20.86400 1.000 36.95443 11 THR B O 1
ATOM 1202 N N . CYS B 1 12 ? 27.89000 34.77500 18.90200 1.000 34.30411 12 CYS B N 1
ATOM 1203 C CA . CYS B 1 12 ? 28.40200 33.50600 19.41700 1.000 31.75907 12 CYS B CA 1
ATOM 1204 C C . CYS B 1 12 ? 29.29100 33.71300 20.64300 1.000 31.80908 12 CYS B C 1
ATOM 1205 O O . CYS B 1 12 ? 30.22800 34.51300 20.61600 1.000 31.82487 12 CYS B O 1
ATOM 1212 N N . THR B 1 13 ? 28.98300 32.98500 21.71400 1.000 31.49062 13 THR B N 1
ATOM 1213 C CA . THR B 1 13 ? 29.71000 33.10600 22.97500 1.000 31.40640 13 THR B CA 1
ATOM 1214 C C . THR B 1 13 ? 30.75400 32.00100 23.14500 1.000 30.63262 13 THR B C 1
ATOM 1215 O O . THR B 1 13 ? 31.34500 31.85900 24.21600 1.000 31.00898 13 THR B O 1
ATOM 1226 N N . SER B 1 14 ? 30.96700 31.22200 22.08800 1.000 29.61145 14 SER B N 1
ATOM 1227 C CA . SER B 1 14 ? 32.02200 30.21000 22.06100 1.000 28.75345 14 SER B CA 1
ATOM 1228 C C . SER B 1 14 ? 31.84200 29.14400 23.13900 1.000 26.91375 14 SER B C 1
ATOM 1229 O O . SER B 1 14 ? 32.80800 28.74500 23.79100 1.000 27.32696 14 SER B O 1
ATOM 1237 N N . CYS B 1 15 ? 30.60900 28.68200 23.32200 1.000 24.31607 15 CYS B N 1
ATOM 1238 C CA . CYS B 1 15 ? 30.31400 27.68300 24.34300 1.000 22.11581 15 CYS B CA 1
ATOM 1239 C C . CYS B 1 15 ? 30.68400 26.27100 23.87400 1.000 21.80525 15 CYS B C 1
ATOM 1240 O O . CYS B 1 15 ? 30.68800 25.32900 24.67000 1.000 21.35256 15 CYS B O 1
ATOM 1247 N N . GLU B 1 16 ? 30.98100 26.14500 22.58000 1.000 22.13423 16 GLU B N 1
ATOM 1248 C CA . GLU B 1 16 ? 31.48100 24.90800 21.97000 1.000 23.64494 16 GLU B CA 1
ATOM 1249 C C . GLU B 1 16 ? 30.42800 23.80700 21.83000 1.000 23.93708 16 GLU B C 1
ATOM 1250 O O . GLU B 1 16 ? 30.74300 22.70900 21.36500 1.000 24.60295 16 GLU B O 1
ATOM 1262 N N . LEU B 1 17 ? 29.18800 24.09100 22.21300 1.000 21.35782 17 LEU B N 1
ATOM 1263 C CA . LEU B 1 17 ? 28.15000 23.06300 22.20900 1.000 20.94462 17 LEU B CA 1
ATOM 1264 C C . LEU B 1 17 ? 27.90200 22.49800 20.81300 1.000 21.25518 17 LEU B C 1
ATOM 1265 O O . LEU B 1 17 ? 27.83300 21.28000 20.63300 1.000 22.00001 17 LEU B O 1
ATOM 1281 N N . CYS B 1 18 ? 27.77900 23.37600 19.82400 1.000 19.58919 18 CYS B N 1
ATOM 1282 C CA . CYS B 1 18 ? 27.33300 22.94500 18.50600 1.000 18.23377 18 CYS B CA 1
ATOM 1283 C C . CYS B 1 18 ? 28.36900 22.10200 17.76800 1.000 18.03900 18 CYS B C 1
ATOM 1284 O O . CYS B 1 18 ? 27.99400 21.12800 17.11300 1.000 16.71779 18 CYS B O 1
ATOM 1291 N N . TYR B 1 19 ? 29.65500 22.43800 17.86600 1.000 18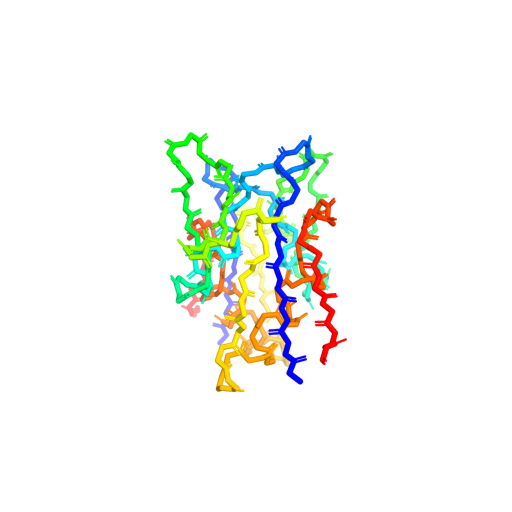.48906 19 TYR B N 1
ATOM 1292 C CA . TYR B 1 19 ? 30.65100 21.64200 17.14800 1.000 20.02872 19 TYR B CA 1
ATOM 1293 C C . TYR B 1 19 ? 31.16600 20.46300 17.97400 1.000 21.38941 19 TYR B C 1
ATOM 1294 O O . TYR B 1 19 ? 31.84300 19.58200 17.44100 1.000 23.23173 19 TYR B O 1
ATOM 1312 N N . ASP B 1 20 ? 30.82500 20.42600 19.25900 1.000 21.98158 20 ASP B N 1
ATOM 1313 C CA . ASP B 1 20 ? 31.00100 19.21000 20.04900 1.000 25.38725 20 ASP B CA 1
ATOM 1314 C C . ASP B 1 20 ? 29.90500 18.20100 19.70400 1.000 25.70835 20 ASP B C 1
ATOM 1315 O O . ASP B 1 20 ? 30.17600 17.01900 19.49900 1.000 25.27408 20 ASP B O 1
ATOM 1324 N N . ARG B 1 21 ? 28.66700 18.68200 19.63600 1.000 25.43200 21 ARG B N 1
ATOM 1325 C CA . ARG B 1 21 ? 27.51300 17.81900 19.39600 1.000 26.83216 21 ARG B CA 1
ATOM 1326 C C . ARG B 1 21 ? 27.38400 17.36600 17.94500 1.000 25.88468 21 ARG B C 1
ATOM 1327 O O . ARG B 1 21 ? 27.12700 16.19000 17.67700 1.000 26.19261 21 ARG B O 1
ATOM 1348 N N . VAL B 1 22 ? 27.54500 18.30400 17.01700 1.000 23.91076 22 VAL B N 1
ATOM 1349 C CA . VAL B 1 22 ? 27.29800 18.03900 15.60200 1.000 22.19213 22 VAL B CA 1
ATOM 1350 C C . VAL B 1 22 ? 28.49100 18.48700 14.75700 1.000 21.33940 22 VAL B C 1
ATOM 1351 O O . VAL B 1 22 ? 28.38200 19.42100 13.96000 1.000 21.27624 22 VAL B O 1
ATOM 1364 N N . PRO B 1 23 ? 29.63800 17.81100 14.92500 1.000 20.95778 23 PRO B N 1
ATOM 1365 C CA . PRO B 1 23 ? 30.86900 18.18700 14.22200 1.000 21.16833 23 PRO B CA 1
ATOM 1366 C C . PRO B 1 23 ? 30.78600 17.95300 12.71500 1.000 20.94725 23 PRO B C 1
ATOM 1367 O O . PRO B 1 23 ? 31.64900 18.42400 11.97300 1.000 20.22874 23 PRO B O 1
ATOM 1378 N N . GLU B 1 24 ? 29.75800 17.23600 12.27200 1.000 22.20793 24 GLU B N 1
ATOM 1379 C CA . GLU B 1 24 ? 29.51600 17.05300 10.84800 1.000 23.96603 24 GLU B CA 1
ATOM 1380 C C . GLU B 1 24 ? 29.08000 18.36900 10.21300 1.000 21.57101 24 GLU B C 1
ATOM 1381 O O . G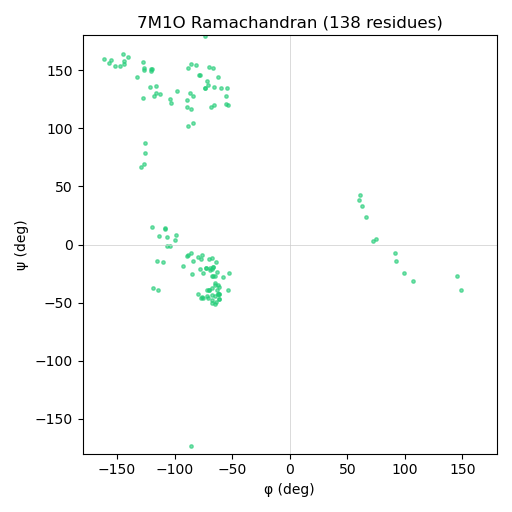LU B 1 24 ? 29.22100 18.56100 9.00600 1.000 19.34442 24 GLU B O 1
ATOM 1393 N N . VAL B 1 25 ? 28.55800 19.27300 11.03900 1.000 21.25781 25 VAL B N 1
ATOM 1394 C CA . VAL B 1 25 ? 27.95200 20.50700 10.55300 1.000 19.84448 25 VAL B CA 1
ATOM 1395 C C . VAL B 1 25 ? 28.66700 21.75500 11.07000 1.000 19.33390 25 VAL B C 1
ATOM 1396 O O . VAL B 1 25 ? 28.79700 22.73100 10.33700 1.000 18.44958 25 VAL B O 1
ATOM 1409 N N . TYR B 1 26 ? 29.12400 21.72900 12.32100 1.000 19.89449 26 TYR B N 1
ATOM 1410 C CA . TYR B 1 26 ? 29.78100 22.89300 12.91800 1.000 20.15768 26 TYR B CA 1
ATOM 1411 C C . TYR B 1 26 ? 31.21400 22.59300 13.34200 1.000 23.90813 26 TYR B C 1
ATOM 1412 O O . TYR B 1 26 ? 31.5490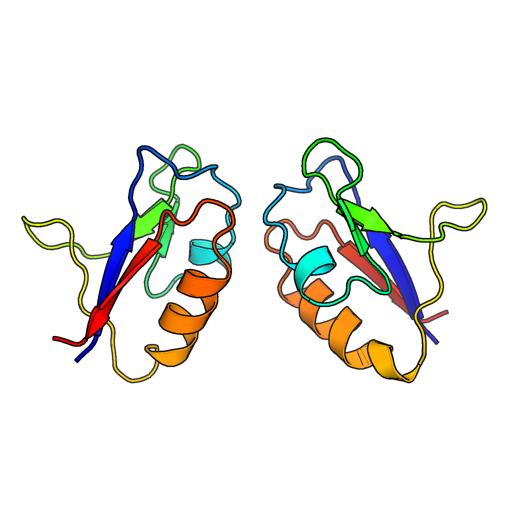0 21.46100 13.68600 1.000 23.50545 26 TYR B O 1
ATOM 1430 N N . LYS B 1 27 ? 32.05200 23.62700 13.31800 1.000 26.63740 27 LYS B N 1
ATOM 1431 C CA . LYS B 1 27 ? 33.44400 23.50800 13.73500 1.000 29.61408 27 LYS B CA 1
ATOM 1432 C C . LYS B 1 27 ? 33.91100 24.77300 14.44800 1.000 31.25901 27 LYS B C 1
ATOM 1433 O O . LYS B 1 27 ? 33.33100 25.84400 14.27100 1.000 30.84580 27 LYS B O 1
ATOM 1452 N N . ASN B 1 28 ? 34.96000 24.64100 15.25300 1.000 33.53560 28 ASN B N 1
ATOM 1453 C CA . ASN B 1 28 ? 35.65700 25.80000 15.79300 1.000 36.36489 28 ASN B CA 1
ATOM 1454 C C . ASN B 1 28 ? 36.36600 26.51900 14.65000 1.000 40.13639 28 ASN B C 1
ATOM 1455 O O . ASN B 1 28 ? 37.23000 25.94100 13.99400 1.000 38.63358 28 ASN B O 1
ATOM 1466 N N . ARG B 1 29 ? 35.99900 27.77300 14.40500 1.000 45.05803 29 ARG B N 1
ATOM 1467 C CA . ARG B 1 29 ? 36.55100 28.50700 13.27000 1.000 50.95874 29 ARG B CA 1
ATOM 1468 C C . ARG B 1 29 ? 38.00500 28.90300 13.51300 1.000 56.70417 29 ARG B C 1
ATOM 1469 O O . ARG B 1 29 ? 38.74100 29.19000 12.56900 1.000 60.39408 29 ARG B O 1
ATOM 1490 N N . GLY B 1 30 ? 38.41300 28.92000 14.77900 1.000 56.68048 30 GLY B N 1
ATOM 1491 C CA . GLY B 1 30 ? 39.78200 29.24600 15.13400 1.000 57.25423 30 GLY B CA 1
ATOM 1492 C C . GLY B 1 30 ? 39.89700 29.92400 16.48500 1.000 59.10709 30 GLY B C 1
ATOM 1493 O O . GLY B 1 30 ? 40.82600 29.64900 17.24500 1.000 60.50462 30 GLY B O 1
ATOM 1497 N N . ASP B 1 31 ? 38.94700 30.80600 16.78500 1.000 59.67031 31 ASP B N 1
ATOM 1498 C CA . ASP B 1 31 ? 38.97700 31.59300 18.01600 1.000 61.37315 31 ASP B CA 1
ATOM 1499 C C . ASP B 1 31 ? 37.91100 31.14700 19.01900 1.000 59.82823 31 ASP B C 1
ATOM 1500 O O . ASP B 1 31 ? 37.62900 31.85200 19.98900 1.000 60.25722 31 ASP B O 1
ATOM 1509 N N . GLY B 1 32 ? 37.32500 29.97600 18.78300 1.000 54.06438 32 GLY B N 1
ATOM 1510 C CA . GLY B 1 32 ? 36.28200 29.45200 19.64700 1.000 48.48476 32 GLY B CA 1
ATOM 1511 C C . GLY B 1 32 ? 34.90100 29.70300 19.07300 1.000 42.93673 32 GLY B C 1
ATOM 1512 O O . GLY B 1 32 ? 33.94500 28.99400 19.39300 1.000 41.94977 32 GLY B O 1
ATOM 1516 N N . ILE B 1 33 ? 34.79700 30.72200 18.22500 1.000 39.35998 33 ILE B N 1
ATOM 1517 C CA . ILE B 1 33 ? 33.55500 31.01300 17.52200 1.000 36.52280 33 ILE B CA 1
ATOM 1518 C C . ILE B 1 33 ? 33.23700 29.87400 16.56200 1.000 33.44612 33 ILE B C 1
ATOM 1519 O O . ILE B 1 33 ? 34.11600 29.38700 15.85100 1.000 33.73562 33 ILE B O 1
ATOM 1535 N N . ALA B 1 34 ? 31.97800 29.45500 16.54200 1.000 31.92751 34 ALA B N 1
ATOM 1536 C CA . ALA B 1 34 ? 31.55100 28.37400 15.66300 1.000 29.94570 34 ALA B CA 1
ATOM 1537 C C . ALA B 1 34 ? 31.29900 28.87900 14.24600 1.000 30.39838 34 ALA B C 1
ATOM 1538 O O . ALA B 1 34 ? 31.01300 30.05800 14.03300 1.000 30.07729 34 ALA B O 1
ATOM 1545 N N . GLU B 1 35 ? 31.42100 27.97300 13.28400 1.000 30.47997 35 GLU B N 1
ATOM 1546 C CA . GLU B 1 35 ? 31.01800 28.23500 11.91000 1.000 31.89330 35 GLU B CA 1
ATOM 1547 C C . GLU B 1 35 ? 30.70900 26.90300 11.24700 1.000 28.39551 35 GLU B C 1
ATOM 1548 O O . GLU B 1 35 ? 31.17500 25.85800 11.70300 1.000 26.94007 35 GLU B O 1
ATOM 1560 N N . VAL B 1 36 ? 29.92700 26.93300 10.17600 1.000 27.23484 36 VAL B N 1
ATOM 1561 C CA . VAL B 1 36 ? 29.56200 25.69700 9.49900 1.000 27.22168 36 VAL B CA 1
ATOM 1562 C C . VAL B 1 36 ? 30.77300 25.10800 8.78100 1.000 27.10851 36 VAL B C 1
ATOM 1563 O O . VAL B 1 36 ? 31.69100 25.83000 8.39200 1.000 27.85860 36 VAL B O 1
ATOM 1576 N N . VAL B 1 37 ? 30.76900 23.78900 8.61800 1.000 26.62951 37 VAL B N 1
ATOM 1577 C CA . VAL B 1 37 ? 31.90900 23.07700 8.05500 1.000 26.05576 37 VAL B CA 1
ATOM 1578 C C . VAL B 1 37 ? 32.05600 23.35000 6.56300 1.000 27.84018 37 VAL B C 1
ATOM 1579 O O . VAL B 1 37 ? 33.15800 23.62300 6.08500 1.000 29.13770 37 VAL B O 1
ATOM 1592 N N . SER B 1 38 ? 30.94600 23.27300 5.83500 1.000 29.54828 38 SER B N 1
ATOM 1593 C CA . SER B 1 38 ? 30.95300 23.46100 4.38700 1.000 30.76685 38 SER B CA 1
ATOM 1594 C C . SER B 1 38 ? 29.96200 24.54000 3.96700 1.000 32.83288 38 SER B C 1
ATOM 1595 O O . SER B 1 38 ? 28.86600 24.23200 3.49900 1.000 33.75142 38 SER B O 1
ATOM 1603 N N . PRO B 1 39 ? 30.34400 25.81400 4.13600 1.000 34.18831 39 PRO B N 1
ATOM 1604 C CA . PRO B 1 39 ? 29.45900 26.91900 3.76100 1.000 35.77534 39 PRO B CA 1
ATOM 1605 C C . PRO B 1 39 ? 29.31700 27.07300 2.25000 1.000 37.93350 39 PRO B C 1
ATOM 1606 O O . PRO B 1 39 ? 30.30500 26.97200 1.52200 1.000 36.57807 39 PRO B O 1
ATOM 1617 N N . GLY B 1 40 ? 28.09100 27.30000 1.79200 1.000 41.06808 40 GLY B N 1
ATOM 1618 C CA . GLY B 1 40 ? 27.85000 27.64800 0.40700 1.000 44.71326 40 GLY B CA 1
ATOM 1619 C C . GLY B 1 40 ? 28.29400 29.07700 0.16200 1.000 48.62162 40 GLY B C 1
ATOM 1620 O O . GLY B 1 40 ? 28.76500 29.74500 1.08400 1.000 47.97417 40 GLY B O 1
ATOM 1624 N N . PRO B 1 41 ? 28.14800 29.55600 -1.08200 1.000 53.36166 41 PRO B N 1
ATOM 1625 C CA . PRO B 1 41 ? 28.50900 30.93500 -1.43100 1.000 56.57784 41 PRO B CA 1
ATOM 1626 C C . PRO B 1 41 ? 27.85200 31.97500 -0.52200 1.000 59.72295 41 PRO B C 1
ATOM 1627 O O . PRO B 1 41 ? 28.37300 33.08000 -0.37900 1.000 62.92597 41 PRO B O 1
ATOM 1638 N N . ASP B 1 42 ? 26.72700 31.61000 0.08700 1.000 57.67534 42 ASP B N 1
ATOM 1639 C CA . ASP B 1 42 ? 25.98800 32.51400 0.96500 1.000 56.25411 42 ASP B CA 1
ATOM 1640 C C . ASP B 1 42 ? 26.27600 32.25000 2.44800 1.000 51.16929 42 ASP B C 1
ATOM 1641 O O . ASP B 1 42 ? 25.68500 32.88500 3.32200 1.000 50.69292 42 ASP B O 1
ATOM 1650 N N . GLY B 1 43 ? 27.18400 31.31700 2.72500 1.000 47.10828 43 GLY B N 1
ATOM 1651 C CA . GLY B 1 43 ? 27.58500 31.01400 4.08900 1.000 42.81303 43 GLY B CA 1
ATOM 1652 C C . GLY B 1 43 ? 26.78700 29.89100 4.72900 1.000 38.88624 43 GLY B C 1
ATOM 1653 O O . GLY B 1 43 ? 27.18000 29.35600 5.76800 1.000 37.81243 43 GLY B O 1
ATOM 1657 N N . TRP B 1 44 ? 25.66500 29.53300 4.11100 1.000 36.93864 44 TRP B N 1
ATOM 1658 C CA . TRP B 1 44 ? 24.80300 28.47600 4.63300 1.000 34.15146 44 TRP B CA 1
ATOM 1659 C C . TRP B 1 44 ? 25.34700 27.09000 4.30500 1.000 30.88528 44 TRP B C 1
ATOM 1660 O O . TRP B 1 44 ? 25.94400 26.88400 3.24800 1.000 30.20099 44 TRP B O 1
ATOM 1681 N N . MET B 1 45 ? 25.12800 26.14300 5.21400 1.000 27.65858 45 MET B N 1
ATOM 1682 C CA . MET B 1 45 ? 25.45700 24.74400 4.96500 1.000 24.23712 45 MET B CA 1
ATOM 1683 C C . MET B 1 45 ? 24.19300 23.89700 4.97900 1.000 22.16845 45 MET B C 1
ATOM 1684 O O . MET B 1 45 ? 23.33600 24.06200 5.84400 1.000 21.14990 45 MET B O 1
ATOM 1698 N N . MET B 1 46 ? 24.08000 22.99100 4.01400 1.000 20.99462 46 MET B N 1
ATOM 1699 C CA . MET B 1 46 ? 22.95900 22.06500 3.97600 1.000 19.63393 46 MET B CA 1
ATOM 1700 C C . MET B 1 46 ? 23.14300 21.02400 5.07000 1.000 18.25745 46 MET B C 1
ATOM 1701 O O . MET B 1 46 ? 24.23700 20.49100 5.24900 1.000 17.51526 46 MET B O 1
ATOM 1715 N N . VAL B 1 47 ? 22.07200 20.75100 5.80700 1.000 18.06796 47 VAL B N 1
ATOM 1716 C CA . VAL B 1 47 ? 22.11400 19.79300 6.90600 1.000 20.22874 47 VAL B CA 1
ATOM 1717 C C . VAL B 1 47 ? 21.80400 18.38400 6.40100 1.000 19.56287 47 VAL B C 1
ATOM 1718 O O . VAL B 1 47 ? 20.75900 18.16800 5.78600 1.000 18.35220 47 VAL B O 1
ATOM 1731 N N . PRO B 1 48 ? 22.70700 17.41800 6.65400 1.000 20.82355 48 PRO B N 1
ATOM 1732 C CA . PRO B 1 48 ? 22.37200 16.02600 6.32500 1.000 21.09990 48 PRO B CA 1
ATOM 1733 C C . PRO B 1 48 ? 21.05600 15.60400 6.98200 1.000 19.85238 48 PRO B C 1
ATOM 1734 O O . PRO B 1 48 ? 20.87100 15.89800 8.16300 1.000 19.27336 48 PRO B O 1
ATOM 1745 N N . PRO B 1 49 ? 20.15500 14.93800 6.23400 1.000 19.03912 49 PRO B N 1
ATOM 1746 C CA . PRO B 1 49 ? 18.80600 14.65700 6.74600 1.000 19.34969 49 PRO B CA 1
ATOM 1747 C C . PRO B 1 49 ? 18.78800 13.95400 8.10100 1.000 18.57065 49 PRO B C 1
ATOM 1748 O O . PRO B 1 49 ? 17.95100 14.27800 8.94400 1.000 17.55210 49 PRO B O 1
ATOM 1759 N N . GLU B 1 50 ? 19.70100 13.01300 8.31400 1.000 19.25231 50 GLU B N 1
ATOM 1760 C CA . GLU B 1 50 ? 19.71200 12.25400 9.56100 1.000 21.93421 50 GLU B CA 1
ATOM 1761 C C . GLU B 1 50 ? 20.14800 13.11900 10.74900 1.000 17.93373 50 GLU B C 1
ATOM 1762 O O . GLU B 1 50 ? 19.98900 12.71900 11.90000 1.000 17.16785 50 GLU B O 1
ATOM 1774 N N . LEU B 1 51 ? 20.68600 14.30400 10.46300 1.000 16.40460 51 LEU B N 1
ATOM 1775 C CA . LEU B 1 51 ? 21.15500 15.21000 11.50800 1.000 15.33079 51 LEU B CA 1
ATOM 1776 C C . LEU B 1 51 ? 20.23000 16.41000 11.69500 1.000 16.14930 51 LEU B C 1
ATOM 1777 O O . LEU B 1 51 ? 20.54200 17.31900 12.46500 1.000 16.16510 51 LEU B O 1
ATOM 1793 N N . GLU B 1 52 ? 19.09400 16.41500 11.00400 1.000 16.06245 52 GLU B N 1
ATOM 1794 C CA . GLU B 1 52 ? 18.17800 17.54700 11.08400 1.000 16.31775 52 GLU B CA 1
ATOM 1795 C C . GLU B 1 52 ? 17.66900 17.74700 12.50800 1.000 16.64673 52 GLU B C 1
ATOM 1796 O O . GLU B 1 52 ? 17.61400 18.87500 12.98800 1.000 15.67030 52 GLU B O 1
ATOM 1808 N N . GLN B 1 53 ? 17.32000 16.66300 13.19500 1.000 19.54708 53 GLN B N 1
ATOM 1809 C CA . GLN B 1 53 ? 16.80800 16.79200 14.55600 1.000 22.42637 53 GLN B CA 1
ATOM 1810 C C . GLN B 1 53 ? 17.90600 17.27500 15.50200 1.000 20.78407 53 GLN B C 1
ATOM 1811 O O . GLN B 1 53 ? 17.66900 18.14300 16.33700 1.000 22.03948 53 GLN B O 1
ATOM 1825 N N . GLU B 1 54 ? 19.10300 16.71400 15.37000 1.000 20.02082 54 GLU B N 1
ATOM 1826 C CA . GLU B 1 54 ? 20.23200 17.13100 16.19700 1.000 23.11330 54 GLU B CA 1
ATOM 1827 C C . GLU B 1 54 ? 20.57300 18.60300 15.97100 1.000 19.65236 54 GLU B C 1
ATOM 1828 O O . GLU B 1 54 ? 20.94900 19.31300 16.90400 1.000 18.66013 54 GLU B O 1
ATOM 1840 N N . VAL B 1 55 ? 20.44200 19.05900 14.73000 1.000 17.71002 55 VAL B N 1
ATOM 1841 C CA . VAL B 1 55 ? 20.72300 20.45300 14.40300 1.000 17.62317 55 VAL B CA 1
ATOM 1842 C C . VAL B 1 55 ? 19.62900 21.36400 14.95600 1.000 17.28365 55 VAL B C 1
ATOM 1843 O O . VAL B 1 55 ? 19.91300 22.45500 15.44700 1.000 15.28868 55 VAL B O 1
ATOM 1856 N N . LYS B 1 56 ? 18.38000 20.91500 14.87000 1.000 20.00503 56 LYS B N 1
ATOM 1857 C CA . LYS B 1 56 ? 17.25500 21.67700 15.40200 1.000 22.58429 56 LYS B CA 1
ATOM 1858 C C . LYS B 1 56 ? 17.39300 21.84900 16.90600 1.000 22.31057 56 LYS B C 1
ATOM 1859 O O . LYS B 1 56 ? 17.15200 22.93000 17.44400 1.000 22.70009 56 LYS B O 1
ATOM 1878 N N . GLU B 1 57 ? 17.78400 20.77200 17.57700 1.000 22.76062 57 GLU B N 1
ATOM 1879 C CA . GLU B 1 57 ? 17.92200 20.78200 19.02500 1.000 24.32660 57 GLU B CA 1
ATOM 1880 C C . GLU B 1 57 ? 19.06700 21.69000 19.45800 1.000 22.48691 57 GLU B C 1
ATOM 1881 O O . GLU B 1 57 ? 18.91100 22.50300 20.36800 1.000 21.61575 57 GLU B O 1
ATOM 1893 N N . VAL B 1 58 ? 20.22400 21.56900 18.82600 1.000 21.84736 58 VAL B N 1
ATOM 1894 C CA . VAL B 1 58 ? 21.37300 22.38500 19.14200 1.000 21.91052 58 VAL B CA 1
ATOM 1895 C C . VAL B 1 58 ? 21.10000 23.85100 18.81600 1.000 22.81589 58 VAL B C 1
ATOM 1896 O O . VAL B 1 58 ? 21.55200 24.73400 19.49300 1.000 23.43439 58 VAL B O 1
ATOM 1909 N N . THR B 1 59 ? 20.32000 24.07100 17.78100 1.000 22.66324 59 THR B N 1
ATOM 1910 C CA . THR B 1 59 ? 19.90200 25.42500 17.43300 1.000 24.99510 59 THR B CA 1
ATOM 1911 C C . THR B 1 59 ? 19.06700 26.00700 18.56800 1.000 26.03207 59 THR B C 1
ATOM 1912 O O . THR B 1 59 ? 19.18500 27.18600 18.90400 1.000 24.93720 59 THR B O 1
ATOM 1923 N N . ASP B 1 60 ? 18.22600 25.16600 19.15900 1.000 29.47459 60 ASP B N 1
ATOM 1924 C CA . ASP B 1 60 ? 17.38000 25.57500 20.27100 1.000 35.73586 60 ASP B CA 1
ATOM 1925 C C . ASP B 1 60 ? 18.21300 25.81900 21.52900 1.000 30.14046 60 ASP B C 1
ATOM 1926 O O . ASP B 1 60 ? 17.96500 26.76500 22.27600 1.000 28.20865 60 ASP B O 1
ATOM 1935 N N . GLU B 1 61 ? 19.21100 24.96700 21.74700 1.000 27.85860 61 GLU B N 1
ATOM 1936 C CA . GLU B 1 61 ? 20.00300 25.01100 22.97300 1.000 27.87703 61 GLU B CA 1
ATOM 1937 C C . GLU B 1 61 ? 21.13400 26.03400 22.92100 1.000 25.83994 61 GLU B C 1
ATOM 1938 O O . GLU B 1 61 ? 21.72100 26.35800 23.95600 1.000 25.32935 61 GLU B O 1
ATOM 1950 N N . CYS B 1 62 ? 21.44800 26.53200 21.72600 1.000 24.89509 62 CYS B N 1
ATOM 1951 C CA . CYS B 1 62 ? 22.46200 27.57500 21.58400 1.000 24.67664 62 CYS B CA 1
ATOM 1952 C C . CYS B 1 62 ? 22.12900 28.74800 22.50400 1.000 24.60558 62 CYS B C 1
ATOM 1953 O O . CYS B 1 62 ? 21.06600 29.35300 22.37200 1.000 24.96089 62 CYS B O 1
ATOM 1960 N N . PRO B 1 63 ? 23.03300 29.07300 23.44400 1.000 25.18723 63 PRO B N 1
ATOM 1961 C CA . PRO B 1 63 ? 22.68100 30.06900 24.46300 1.000 26.54266 63 PRO B CA 1
ATOM 1962 C C . PRO B 1 63 ? 22.61500 31.50700 23.95300 1.000 28.65080 63 PRO B C 1
ATOM 1963 O O . PRO B 1 63 ? 21.98200 32.34300 24.59800 1.000 28.89031 63 PRO B O 1
ATOM 1974 N N . ALA B 1 64 ? 23.25200 31.78500 22.82200 1.000 29.97728 64 ALA B N 1
ATOM 1975 C CA . ALA B 1 64 ? 23.32700 33.14400 22.29800 1.000 31.28533 64 ALA B CA 1
ATOM 1976 C C . ALA B 1 64 ? 22.38900 33.36200 21.11300 1.000 31.93541 64 ALA B C 1
ATOM 1977 O O . ALA B 1 64 ? 22.30900 34.46500 20.57400 1.000 31.29849 64 ALA B O 1
ATOM 1984 N N . GLY B 1 65 ? 21.68100 32.31100 20.70900 1.000 32.73814 65 GLY B N 1
ATOM 1985 C CA . GLY B 1 65 ? 20.78800 32.39100 19.56700 1.000 32.49337 65 GLY B CA 1
ATOM 1986 C C . GLY B 1 65 ? 21.55400 32.61500 18.27600 1.000 31.26954 65 GLY B C 1
ATOM 1987 O O . GLY B 1 65 ? 21.00600 33.11300 17.29200 1.000 30.89844 65 GLY B O 1
ATOM 1991 N N . SER B 1 66 ? 22.82600 32.23100 18.28200 1.000 30.45365 66 SER B N 1
ATOM 1992 C CA . SER B 1 66 ? 23.73600 32.53700 17.18400 1.000 28.98505 66 SER B CA 1
ATOM 1993 C C . SER B 1 66 ? 23.54300 31.62200 15.98000 1.000 28.33761 66 SER B C 1
ATOM 1994 O O . SER B 1 66 ? 23.93200 31.97000 14.86500 1.000 29.10612 66 SER B O 1
ATOM 2002 N N . ILE B 1 67 ? 22.94900 30.45500 16.20400 1.000 27.48224 67 ILE B N 1
ATOM 2003 C CA . ILE B 1 67 ? 22.69400 29.51500 15.11800 1.000 26.52423 67 ILE B CA 1
ATOM 2004 C C . ILE B 1 67 ? 21.34100 29.79200 14.47900 1.000 27.42697 67 ILE B C 1
ATOM 2005 O O . ILE B 1 67 ? 20.30400 29.70300 15.13700 1.000 27.84544 67 ILE B O 1
ATOM 2021 N N . ILE B 1 68 ? 21.36400 30.12700 13.19500 1.000 28.09021 68 ILE B N 1
ATOM 2022 C CA . ILE B 1 68 ? 20.14400 30.31500 12.42300 1.000 28.82714 68 ILE B CA 1
ATOM 2023 C C . ILE B 1 68 ? 19.93200 29.09900 11.53700 1.000 27.72964 68 ILE B C 1
ATOM 2024 O O . ILE B 1 68 ? 20.78700 28.76100 10.71900 1.000 27.15326 68 ILE B O 1
ATOM 2040 N N . THR B 1 69 ? 18.78900 28.44600 11.71300 1.000 27.20589 69 THR B N 1
ATOM 2041 C CA . THR B 1 69 ? 18.46200 27.24400 10.96200 1.000 26.56634 69 THR B CA 1
ATOM 2042 C C . THR B 1 69 ? 17.09800 27.40800 10.31100 1.000 28.75871 69 THR B C 1
ATOM 2043 O O . THR B 1 69 ? 16.11100 27.72900 10.97800 1.000 28.50079 69 THR B O 1
ATOM 2054 N N . GLU B 1 70 ? 17.06400 27.19300 8.99900 1.000 30.89318 70 GLU B N 1
ATOM 2055 C CA . GLU B 1 70 ? 15.86800 27.40700 8.19500 1.000 33.53823 70 GLU B CA 1
ATOM 2056 C C . GLU B 1 70 ? 15.51900 26.18000 7.37500 1.000 34.97525 70 GLU B C 1
ATOM 2057 O O . GLU B 1 70 ? 16.39700 25.42200 6.97000 1.000 34.18305 70 GLU B O 1
ATOM 2069 N N . GLU B 1 71 ? 14.22900 26.00200 7.12100 1.000 38.23880 71 GLU B N 1
ATOM 2070 C CA . GLU B 1 71 ? 13.77400 24.99500 6.18000 1.000 42.99200 71 GLU B CA 1
ATOM 2071 C C . GLU B 1 71 ? 13.84000 25.57600 4.77300 1.000 42.32350 71 GLU B C 1
ATOM 2072 O O . GLU B 1 71 ? 13.31900 26.66300 4.52500 1.000 41.77869 71 GLU B O 1
ATOM 2084 N N . VAL B 1 72 ? 14.49400 24.86000 3.86200 1.000 44.57640 72 VAL B N 1
ATOM 2085 C CA . VAL B 1 72 ? 14.60100 25.30100 2.47400 1.000 46.60296 72 VAL B CA 1
ATOM 2086 C C . VAL B 1 72 ? 13.48200 24.69300 1.63600 1.000 48.65057 72 VAL B C 1
ATOM 2087 O O . VAL B 1 72 ? 13.21800 25.12400 0.51300 1.000 49.84019 72 VAL B O 1
#